Protein AF-A0A7S4GCQ3-F1 (afdb_monomer_lite)

Sequence (125 aa):
FGHLQTEQSNLRNALIKNEKLVSNVFPSAISQRIKMGEYPIADPYPDVAIMFSGLVGFTRLAKQISAQGLVRFLNDLYEQYDALMEARGLQKIKTIGDAYFCVGNCAQPLDNAPLVTVEAAVEMM

Foldseek 3Di:
DVVVVVVVVVVVVVVVVVLVVLVVPDPPVVSVCVVVVDPPDDDDFPPKDKDKDADVCLVVVVVVDDPVVSVVVLVVLVVVLVVLCVVLVWAWPDADVRMTMIMARDPDHHPPRNVSVVVSVVVSD

Organism: NCBI:txid73025

Radius of gyration: 21.0 Å; chains: 1; bounding box: 65×36×42 Å

Secondary structure (DSSP, 8-state):
-HHHHHHHHHHHHHHHHHHHHHHHHS-HHHHHHHHTT--S-----SS-EEEEEE-TTHHHHHHHS-HHHHHHHHHHHHHHHHHHHHHTTPEEEEEETTEEEEEESSSS--TTHHHHHHHHHHHT-

Structure (mmCIF, N/CA/C/O backbone):
data_AF-A0A7S4GCQ3-F1
#
_entry.id   AF-A0A7S4GCQ3-F1
#
loop_
_atom_site.group_PDB
_atom_site.id
_atom_site.type_symbol
_atom_site.label_atom_id
_atom_site.label_alt_id
_atom_site.label_comp_id
_atom_site.label_asym_id
_atom_site.label_entity_id
_atom_site.label_seq_id
_atom_site.pdbx_PDB_ins_code
_atom_site.Cartn_x
_atom_site.Cartn_y
_atom_site.Cartn_z
_atom_site.occupancy
_atom_site.B_iso_or_equiv
_atom_site.auth_seq_id
_atom_site.auth_comp_id
_atom_site.auth_asym_id
_atom_site.auth_atom_id
_atom_site.pdbx_PDB_model_num
ATOM 1 N N . PHE A 1 1 ? 48.222 22.735 4.224 1.00 56.84 1 PHE A N 1
ATOM 2 C CA . PHE A 1 1 ? 48.006 21.292 3.974 1.00 56.84 1 PHE A CA 1
ATOM 3 C C . PHE A 1 1 ? 46.849 20.689 4.779 1.00 56.84 1 PHE A C 1
ATOM 5 O O . PHE A 1 1 ? 46.070 19.964 4.181 1.00 56.84 1 PHE A O 1
ATOM 12 N N . GLY A 1 2 ? 46.654 21.017 6.068 1.00 64.56 2 GLY A N 1
ATOM 13 C CA . GLY A 1 2 ? 45.522 20.480 6.855 1.00 64.56 2 GLY A CA 1
ATOM 14 C C . GLY A 1 2 ? 44.120 20.934 6.411 1.00 64.56 2 GLY A C 1
ATOM 15 O O . GLY A 1 2 ? 43.181 20.154 6.477 1.00 64.56 2 GLY A O 1
ATOM 16 N N . HIS A 1 3 ? 43.970 22.157 5.886 1.00 68.69 3 HIS A N 1
ATOM 17 C CA . HIS A 1 3 ? 42.657 22.689 5.483 1.00 68.69 3 HIS A CA 1
ATOM 18 C C . HIS A 1 3 ? 42.033 21.923 4.298 1.00 68.69 3 HIS A C 1
ATOM 20 O O . HIS A 1 3 ? 40.863 21.565 4.352 1.00 68.69 3 HIS A O 1
ATOM 26 N N . LEU A 1 4 ? 42.847 21.557 3.299 1.00 73.31 4 LEU A N 1
ATOM 27 C CA . LEU A 1 4 ? 42.434 20.743 2.145 1.00 73.31 4 LEU A CA 1
ATOM 28 C C . LEU A 1 4 ? 41.994 19.321 2.541 1.00 73.31 4 LEU A C 1
ATOM 30 O O . LEU A 1 4 ? 41.059 18.783 1.955 1.00 73.31 4 LEU A O 1
ATOM 34 N N . GLN A 1 5 ? 42.631 18.708 3.547 1.00 74.56 5 GLN A N 1
ATOM 35 C CA . GLN A 1 5 ? 42.218 17.391 4.055 1.00 74.56 5 GLN A CA 1
ATOM 36 C C . GLN A 1 5 ? 40.881 17.462 4.799 1.00 74.56 5 GLN A C 1
ATOM 38 O O . GLN A 1 5 ? 40.024 16.596 4.614 1.00 74.56 5 GLN A O 1
ATOM 43 N N . THR A 1 6 ? 40.678 18.508 5.603 1.00 78.44 6 THR A N 1
ATOM 44 C CA . THR A 1 6 ? 39.399 18.758 6.279 1.00 78.44 6 THR A CA 1
ATOM 45 C C . THR A 1 6 ? 38.281 19.012 5.270 1.00 78.44 6 THR A C 1
ATOM 47 O O . THR A 1 6 ? 37.193 18.459 5.409 1.00 78.44 6 THR A O 1
ATOM 50 N N . GLU A 1 7 ? 38.549 19.785 4.220 1.00 80.81 7 GLU A N 1
ATOM 51 C CA . GLU A 1 7 ? 37.577 20.096 3.171 1.00 80.81 7 GLU A CA 1
ATOM 52 C C . GLU A 1 7 ? 37.192 18.853 2.349 1.00 80.81 7 GLU A C 1
ATOM 54 O O . GLU A 1 7 ? 36.004 18.590 2.156 1.00 80.81 7 GLU A O 1
ATOM 59 N N . GLN A 1 8 ? 38.161 18.004 1.978 1.00 81.19 8 GLN A N 1
ATOM 60 C CA . GLN A 1 8 ? 37.868 16.716 1.334 1.00 81.19 8 GLN A CA 1
ATOM 61 C C . GLN A 1 8 ? 37.092 15.753 2.243 1.00 81.19 8 GLN A C 1
ATOM 63 O O . GLN A 1 8 ? 36.181 15.066 1.777 1.00 81.19 8 GLN A O 1
ATOM 68 N N . SER A 1 9 ? 37.412 15.710 3.539 1.00 84.38 9 SER A N 1
ATOM 69 C CA . SER A 1 9 ? 36.674 14.902 4.519 1.00 84.38 9 SER A CA 1
ATOM 70 C C . SER A 1 9 ? 35.225 15.380 4.669 1.00 84.38 9 SER A C 1
ATOM 72 O O . SER A 1 9 ? 34.292 14.575 4.660 1.00 84.38 9 SER A O 1
ATOM 74 N N . ASN A 1 10 ? 35.010 16.697 4.719 1.00 86.62 10 ASN A N 1
ATOM 75 C CA . ASN A 1 10 ? 33.680 17.298 4.807 1.00 86.62 10 ASN A CA 1
ATOM 76 C C . ASN A 1 10 ? 32.841 17.020 3.559 1.00 86.62 10 ASN A C 1
ATOM 78 O O . ASN A 1 10 ? 31.688 16.605 3.691 1.00 86.62 10 ASN A O 1
ATOM 82 N N . LEU A 1 11 ? 33.422 17.178 2.366 1.00 86.06 11 LEU A N 1
ATOM 83 C CA . LEU A 1 11 ? 32.741 16.862 1.112 1.00 86.06 11 LEU A CA 1
ATOM 84 C C . LEU A 1 11 ? 32.363 15.378 1.054 1.00 86.06 11 LEU A C 1
ATOM 86 O O . LEU A 1 11 ? 31.225 15.037 0.742 1.00 86.06 11 LEU A O 1
ATOM 90 N N . ARG A 1 12 ? 33.278 14.487 1.448 1.00 83.62 12 ARG A N 1
ATOM 91 C CA . ARG A 1 12 ? 33.017 13.044 1.511 1.00 83.62 12 ARG A CA 1
ATOM 92 C C . ARG A 1 12 ? 31.889 12.699 2.485 1.00 83.62 12 ARG A C 1
ATOM 94 O O . ARG A 1 12 ? 31.007 11.915 2.147 1.00 83.62 12 ARG A O 1
ATOM 101 N N . ASN A 1 13 ? 31.874 13.307 3.670 1.00 87.06 13 ASN A N 1
ATOM 102 C CA . ASN A 1 13 ? 30.809 13.108 4.654 1.00 87.06 13 ASN A CA 1
ATOM 103 C C . ASN A 1 13 ? 29.458 13.651 4.170 1.00 87.06 13 ASN A C 1
ATOM 105 O O . ASN A 1 13 ? 28.425 13.024 4.414 1.00 87.06 13 ASN A O 1
ATOM 109 N N . ALA A 1 14 ? 29.455 14.793 3.480 1.00 81.00 14 ALA A N 1
ATOM 110 C CA . ALA A 1 14 ? 28.255 15.362 2.879 1.00 81.00 14 ALA A CA 1
ATOM 111 C C . ALA A 1 14 ? 27.690 14.450 1.780 1.00 81.00 14 ALA A C 1
ATOM 113 O O . ALA A 1 14 ? 26.487 14.194 1.771 1.00 81.00 14 ALA A O 1
ATOM 114 N N . LEU A 1 15 ? 28.553 13.889 0.924 1.00 80.81 15 LEU A N 1
ATOM 115 C CA . LEU A 1 15 ? 28.159 12.923 -0.103 1.00 80.81 15 LEU A CA 1
ATOM 116 C C . LEU A 1 15 ? 27.557 11.659 0.518 1.00 80.81 15 LEU A C 1
ATOM 118 O O . LEU A 1 15 ? 26.443 11.295 0.166 1.00 80.81 15 LEU A O 1
ATOM 122 N N . ILE A 1 16 ? 28.212 11.051 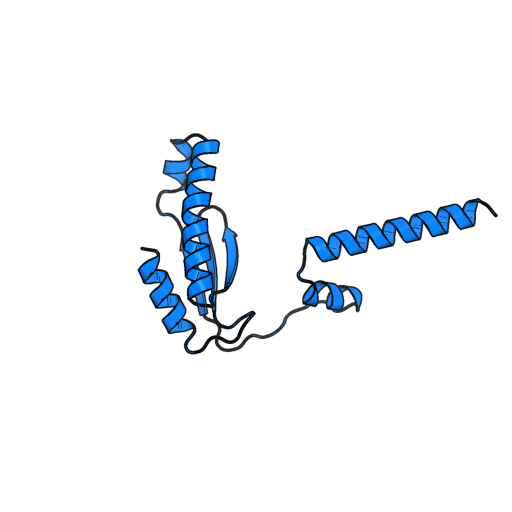1.513 1.00 82.31 16 ILE A N 1
ATOM 123 C CA . ILE A 1 16 ? 27.696 9.847 2.194 1.00 82.31 16 ILE A CA 1
ATOM 124 C C . ILE A 1 16 ? 26.331 10.111 2.842 1.00 82.31 16 ILE A C 1
ATOM 126 O O . ILE A 1 16 ? 25.435 9.267 2.782 1.00 82.31 16 ILE A O 1
ATOM 130 N N . LYS A 1 17 ? 26.154 11.274 3.484 1.00 80.81 17 LYS A N 1
ATOM 131 C CA . LYS A 1 17 ? 24.861 11.657 4.067 1.00 80.81 17 LYS A CA 1
ATOM 132 C C . LYS A 1 17 ? 23.794 11.818 2.990 1.00 80.81 17 LYS A C 1
ATOM 134 O O . LYS A 1 17 ? 22.691 11.315 3.174 1.00 80.81 17 LYS A O 1
ATOM 139 N N . ASN A 1 18 ? 24.122 12.484 1.886 1.00 79.88 18 ASN A N 1
ATOM 140 C CA . ASN A 1 18 ? 23.206 12.657 0.765 1.00 79.88 18 ASN A CA 1
ATOM 141 C C . ASN A 1 18 ? 22.794 11.294 0.180 1.00 79.88 18 ASN A C 1
ATOM 143 O O . ASN A 1 18 ? 21.606 11.005 0.076 1.00 79.88 18 ASN A O 1
ATOM 147 N N . GLU A 1 19 ? 23.757 10.403 -0.070 1.00 79.38 19 GLU A N 1
ATOM 148 C CA . GLU A 1 19 ? 23.482 9.063 -0.588 1.00 79.38 19 GLU A CA 1
ATOM 149 C C . GLU A 1 19 ? 22.566 8.248 0.325 1.00 79.38 19 GLU A C 1
ATOM 151 O O . GLU A 1 19 ? 21.628 7.623 -0.168 1.00 79.38 19 GLU A O 1
ATOM 156 N N . LYS A 1 20 ? 22.807 8.288 1.643 1.00 82.69 20 LYS A N 1
ATOM 157 C CA . LYS A 1 20 ? 21.953 7.616 2.632 1.00 82.69 20 LYS A CA 1
ATOM 158 C C . LYS A 1 20 ? 20.533 8.172 2.647 1.00 82.69 20 LYS A C 1
ATOM 160 O O . LYS A 1 20 ? 19.584 7.415 2.807 1.00 82.69 20 LYS A O 1
ATOM 165 N N . LEU A 1 21 ? 20.374 9.486 2.496 1.00 81.12 21 LEU A N 1
ATOM 166 C CA . LEU A 1 21 ? 19.049 10.105 2.468 1.00 81.12 21 LEU A CA 1
ATOM 167 C C . LEU A 1 21 ? 18.266 9.656 1.233 1.00 81.12 21 LEU A C 1
ATOM 169 O O . LEU A 1 21 ? 17.118 9.242 1.362 1.00 81.12 21 LEU A O 1
ATOM 173 N N . VAL A 1 22 ? 18.900 9.663 0.059 1.00 78.06 22 VAL A N 1
ATOM 174 C CA . VAL A 1 22 ? 18.252 9.240 -1.191 1.00 78.06 22 VAL A CA 1
ATOM 175 C C . VAL A 1 22 ? 17.843 7.763 -1.142 1.00 78.06 22 VAL A C 1
ATOM 177 O O . VAL A 1 22 ? 16.746 7.428 -1.587 1.00 78.06 22 VAL A O 1
ATOM 180 N N . SER A 1 23 ? 18.672 6.884 -0.569 1.00 77.69 23 SER A N 1
ATOM 181 C CA . SER A 1 23 ? 18.342 5.456 -0.432 1.00 77.69 23 SER A CA 1
ATOM 182 C C . SER A 1 23 ? 17.279 5.156 0.627 1.00 77.69 23 SER A C 1
ATOM 184 O O . SER A 1 23 ? 16.647 4.110 0.566 1.00 77.69 23 SER A O 1
ATOM 186 N N . ASN A 1 24 ? 17.097 6.037 1.615 1.00 78.75 24 ASN A N 1
ATOM 187 C CA . ASN A 1 24 ? 16.101 5.839 2.673 1.00 78.75 24 ASN A CA 1
ATOM 188 C C . ASN A 1 24 ? 14.692 6.277 2.252 1.00 78.75 24 ASN A C 1
ATOM 190 O O . ASN A 1 24 ? 13.719 5.868 2.878 1.00 78.75 24 ASN A O 1
ATOM 194 N N . VAL A 1 25 ? 14.584 7.138 1.239 1.00 84.06 25 VAL A N 1
ATOM 195 C CA . VAL A 1 25 ? 13.300 7.690 0.778 1.00 84.06 25 VAL A CA 1
ATOM 196 C C . VAL A 1 25 ? 12.773 6.947 -0.446 1.00 84.06 25 VAL A C 1
ATOM 198 O O . VAL A 1 25 ? 11.563 6.792 -0.589 1.00 84.06 25 VAL A O 1
ATOM 201 N N . PHE A 1 26 ? 1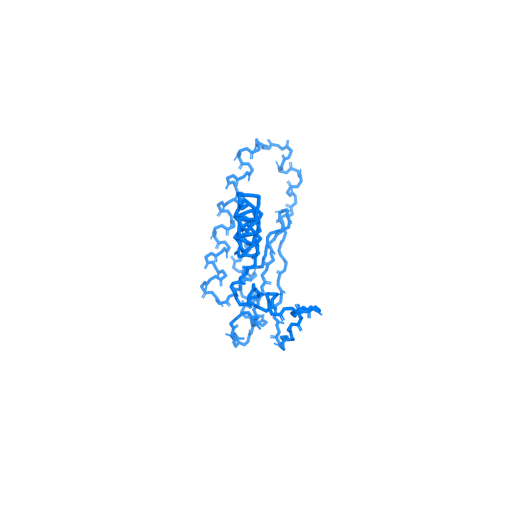3.664 6.485 -1.325 1.00 83.44 26 PHE A N 1
ATOM 202 C CA . PHE A 1 26 ? 13.285 5.873 -2.594 1.00 83.44 26 PHE A CA 1
ATOM 203 C C . PHE A 1 26 ? 13.765 4.422 -2.697 1.00 83.44 26 PHE A C 1
ATOM 205 O O . PHE A 1 26 ? 14.832 4.093 -2.178 1.00 83.44 26 PHE A O 1
ATOM 212 N N . PRO A 1 27 ? 13.030 3.560 -3.426 1.00 83.69 27 PRO A N 1
ATOM 213 C CA . PRO A 1 27 ? 13.537 2.254 -3.826 1.00 83.69 27 PRO A CA 1
ATOM 214 C C . PRO A 1 27 ? 14.857 2.381 -4.591 1.00 83.69 27 PRO A C 1
ATOM 216 O O . PRO A 1 27 ? 15.059 3.339 -5.342 1.00 83.69 27 PRO A O 1
ATOM 219 N N . SER A 1 28 ? 15.723 1.374 -4.471 1.00 85.31 28 SER A N 1
ATOM 220 C CA . SER A 1 28 ? 17.063 1.362 -5.077 1.00 85.31 28 SER A CA 1
ATOM 221 C C . SER A 1 28 ? 17.063 1.676 -6.579 1.00 85.31 28 SER A C 1
ATOM 223 O O . SER A 1 28 ? 17.914 2.439 -7.038 1.00 85.31 28 SER A O 1
ATOM 225 N N . ALA A 1 29 ? 16.082 1.153 -7.322 1.00 85.62 29 ALA A N 1
ATOM 226 C CA . ALA A 1 29 ? 15.907 1.401 -8.753 1.00 85.62 29 ALA A CA 1
ATOM 227 C C . ALA A 1 29 ? 15.715 2.896 -9.079 1.00 85.62 29 ALA A C 1
ATOM 229 O O . ALA A 1 29 ? 16.293 3.410 -10.034 1.00 85.62 29 ALA A O 1
ATOM 230 N N . ILE A 1 30 ? 14.959 3.618 -8.248 1.00 89.19 30 ILE A N 1
ATOM 231 C CA . ILE A 1 30 ? 14.729 5.059 -8.401 1.00 89.19 30 ILE A CA 1
ATOM 232 C C . ILE A 1 30 ? 15.938 5.850 -7.890 1.00 89.19 30 ILE A C 1
ATOM 234 O O . ILE A 1 30 ? 16.376 6.796 -8.543 1.00 89.19 30 ILE A O 1
ATOM 238 N N . SER A 1 31 ? 16.545 5.438 -6.770 1.00 89.44 31 SER A N 1
ATOM 239 C CA . SER A 1 31 ? 17.742 6.094 -6.227 1.00 89.44 31 SER A CA 1
ATOM 240 C C . SER A 1 31 ? 18.902 6.126 -7.228 1.00 89.44 31 SER A C 1
ATOM 242 O O . SER A 1 31 ? 19.609 7.129 -7.305 1.00 89.44 31 SER A O 1
ATOM 244 N N . GLN A 1 32 ? 19.113 5.052 -7.996 1.00 88.62 32 GLN A N 1
ATOM 245 C CA . GLN A 1 32 ? 20.161 4.999 -9.022 1.00 88.62 32 GLN A CA 1
ATOM 246 C C . GLN A 1 32 ? 19.908 5.998 -10.155 1.00 88.62 32 GLN A C 1
ATOM 248 O O . GLN A 1 32 ? 20.817 6.737 -10.525 1.00 88.62 32 GLN A O 1
ATOM 253 N N . ARG A 1 33 ? 18.670 6.075 -10.647 1.00 91.00 33 ARG A N 1
ATOM 254 C CA . ARG A 1 33 ? 18.263 7.004 -11.711 1.00 91.00 33 ARG A CA 1
ATOM 255 C C . ARG A 1 33 ? 18.414 8.466 -11.290 1.00 91.00 33 ARG A C 1
ATOM 257 O O . ARG A 1 33 ? 19.014 9.256 -12.015 1.00 91.00 33 ARG A O 1
ATOM 264 N N . ILE A 1 34 ? 18.014 8.798 -10.059 1.00 88.94 34 ILE A N 1
ATOM 265 C CA . ILE A 1 34 ? 18.236 10.135 -9.476 1.00 88.94 34 ILE A CA 1
ATOM 266 C C . ILE A 1 34 ? 19.734 10.466 -9.434 1.00 88.94 34 ILE A C 1
ATOM 268 O O . ILE A 1 34 ? 20.138 11.560 -9.822 1.00 88.94 34 ILE A O 1
ATOM 272 N N . LYS A 1 35 ? 20.581 9.523 -8.995 1.00 85.75 35 LYS A N 1
ATOM 273 C CA . LYS A 1 35 ? 22.043 9.718 -8.956 1.00 85.75 35 LYS A CA 1
ATOM 274 C C . LYS A 1 35 ? 22.655 9.924 -10.345 1.00 85.75 35 LYS A C 1
ATOM 276 O O . LYS A 1 35 ? 23.672 10.602 -10.453 1.00 85.75 35 LYS A O 1
ATOM 281 N N . MET A 1 36 ? 22.044 9.367 -11.389 1.00 89.44 36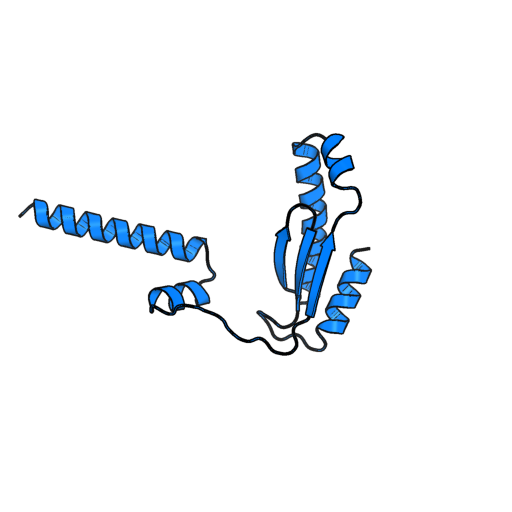 MET A N 1
ATOM 282 C CA . MET A 1 36 ? 22.443 9.574 -12.786 1.00 89.44 36 MET A CA 1
ATOM 283 C C . MET A 1 36 ? 21.950 10.912 -13.365 1.00 89.44 36 MET A C 1
ATOM 285 O O . MET A 1 36 ? 22.271 11.230 -14.506 1.00 89.44 36 MET A O 1
ATOM 289 N N . GLY A 1 37 ? 21.218 11.715 -12.585 1.00 89.81 37 GLY A N 1
ATOM 290 C CA . GLY A 1 37 ? 20.702 13.020 -13.002 1.00 89.81 37 GLY A CA 1
ATOM 291 C C . GLY A 1 37 ? 19.361 12.959 -13.733 1.00 89.81 37 GLY A C 1
ATOM 292 O O . GLY A 1 37 ? 18.955 13.953 -14.331 1.00 89.81 37 GLY A O 1
ATOM 293 N N . GLU A 1 38 ? 18.665 11.820 -13.699 1.00 92.50 38 GLU A N 1
ATOM 294 C CA . GLU A 1 38 ? 17.363 11.682 -14.343 1.00 92.50 38 GLU A CA 1
ATOM 295 C C . GLU A 1 38 ? 16.276 12.438 -13.565 1.00 92.50 38 GLU A C 1
ATOM 297 O O . GLU A 1 38 ? 16.022 12.159 -12.389 1.00 92.50 38 GLU A O 1
ATOM 302 N N . TYR A 1 39 ? 15.629 13.403 -14.226 1.00 86.31 39 TYR A N 1
ATOM 303 C CA . TYR A 1 39 ? 14.523 14.173 -13.664 1.00 86.31 39 TYR A CA 1
ATOM 304 C C . TYR A 1 39 ? 13.677 14.831 -14.778 1.00 86.31 39 TYR A C 1
ATOM 306 O O . TYR A 1 39 ? 14.253 15.508 -15.633 1.00 86.31 39 TYR A O 1
ATOM 314 N N . PRO A 1 40 ? 12.332 14.713 -14.773 1.00 87.38 40 PRO A N 1
ATOM 315 C CA . PRO A 1 40 ? 11.517 13.922 -13.849 1.00 87.38 40 PRO A CA 1
ATOM 316 C C . PRO A 1 40 ? 11.572 12.419 -14.169 1.00 87.38 40 PRO A C 1
ATOM 318 O O . PRO A 1 40 ? 11.673 12.029 -15.328 1.00 87.38 40 PRO A O 1
ATOM 321 N N . ILE A 1 41 ? 11.452 11.578 -13.139 1.00 89.31 41 ILE A N 1
ATOM 322 C CA . ILE A 1 41 ? 11.297 10.125 -13.298 1.00 89.31 41 ILE A CA 1
ATOM 323 C C . ILE A 1 41 ? 9.801 9.816 -13.349 1.00 89.31 41 ILE A C 1
ATOM 325 O O . ILE A 1 41 ? 9.104 9.964 -12.344 1.00 89.31 41 ILE A O 1
ATOM 329 N N . ALA A 1 42 ? 9.311 9.424 -14.522 1.00 89.75 42 ALA A N 1
ATOM 330 C CA . ALA A 1 42 ? 7.909 9.097 -14.752 1.00 89.75 42 ALA A CA 1
ATOM 331 C C . ALA A 1 42 ? 7.803 7.937 -15.748 1.00 89.75 42 ALA A C 1
ATOM 333 O O . ALA A 1 42 ? 7.831 8.144 -16.960 1.00 89.75 42 ALA A O 1
ATOM 334 N N . ASP A 1 43 ? 7.689 6.719 -15.223 1.00 88.06 43 ASP A N 1
ATOM 335 C CA . ASP A 1 43 ? 7.531 5.525 -16.050 1.00 88.06 43 ASP A CA 1
ATOM 336 C C . ASP A 1 43 ? 6.049 5.288 -16.374 1.00 88.06 43 ASP A C 1
ATOM 338 O O . ASP A 1 43 ? 5.206 5.363 -15.471 1.00 88.06 43 ASP A O 1
ATOM 342 N N . PRO A 1 44 ? 5.702 5.000 -17.640 1.00 90.12 44 PRO A N 1
ATOM 343 C CA . PRO A 1 44 ? 4.352 4.604 -18.000 1.00 90.12 44 PRO A CA 1
ATOM 344 C C . PRO A 1 44 ? 4.099 3.144 -17.608 1.00 90.12 44 PRO A C 1
ATOM 346 O O . PRO A 1 44 ? 4.913 2.267 -17.892 1.00 90.12 44 PRO A O 1
ATOM 349 N N . TYR A 1 45 ? 2.927 2.883 -17.032 1.00 90.75 45 TYR A N 1
ATOM 350 C CA . TYR A 1 45 ? 2.438 1.534 -16.751 1.00 90.75 45 TYR A CA 1
ATOM 351 C C . TYR A 1 45 ? 1.090 1.343 -17.461 1.00 90.75 45 TYR A C 1
ATOM 353 O O . TYR A 1 45 ? 0.133 2.047 -17.121 1.00 90.75 45 TYR A O 1
ATOM 361 N N . PRO A 1 46 ? 0.999 0.467 -18.478 1.00 90.12 46 PRO A N 1
ATOM 362 C CA . PRO A 1 46 ? -0.272 0.149 -19.119 1.00 90.12 46 PRO A CA 1
ATOM 363 C C . PRO A 1 46 ? -1.130 -0.742 -18.212 1.00 90.12 46 PRO A C 1
ATOM 365 O O . PRO A 1 46 ? -0.606 -1.514 -17.414 1.00 90.12 46 PRO A O 1
ATOM 368 N N . ASP A 1 47 ? -2.453 -0.647 -18.356 1.00 92.94 47 ASP A N 1
ATOM 369 C CA . ASP A 1 47 ? -3.417 -1.601 -17.784 1.00 92.94 47 ASP A CA 1
ATOM 370 C C . ASP A 1 47 ? -3.295 -1.823 -16.263 1.00 92.94 47 ASP A C 1
ATOM 372 O O . ASP A 1 47 ? -3.388 -2.945 -15.762 1.00 92.94 47 ASP A O 1
ATOM 376 N N . VAL A 1 48 ? -3.08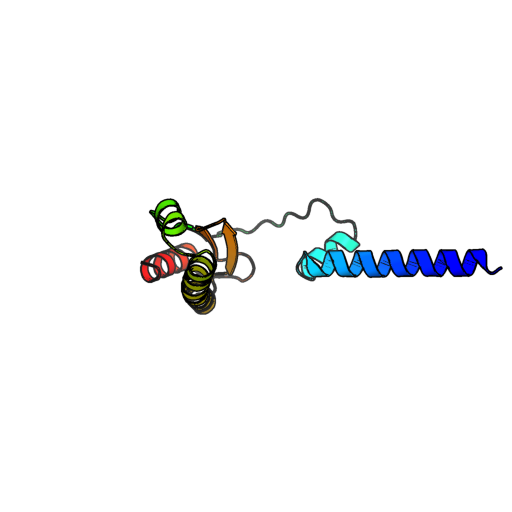5 -0.739 -15.512 1.00 96.31 48 VAL A N 1
ATOM 377 C CA . VAL A 1 48 ? -3.079 -0.762 -14.041 1.00 96.31 48 VAL A CA 1
ATOM 378 C C . VAL A 1 48 ? -4.497 -0.763 -13.469 1.00 96.31 48 VAL A C 1
ATOM 380 O O . VAL A 1 48 ? -5.403 -0.127 -14.009 1.00 96.31 48 VAL A O 1
ATOM 383 N N . ALA A 1 49 ? -4.680 -1.407 -12.317 1.00 97.19 49 ALA A N 1
ATOM 384 C CA . ALA A 1 49 ? -5.917 -1.332 -11.539 1.00 97.19 49 ALA A CA 1
ATOM 385 C C . ALA A 1 49 ? -5.638 -0.700 -10.175 1.00 97.19 49 ALA A C 1
ATOM 387 O O . ALA A 1 49 ? -4.761 -1.164 -9.459 1.00 97.19 49 ALA A O 1
ATOM 388 N N . ILE A 1 50 ? -6.372 0.349 -9.805 1.00 96.12 50 ILE A N 1
ATOM 389 C CA . ILE A 1 50 ? -6.167 1.092 -8.554 1.00 96.12 50 ILE A CA 1
ATOM 390 C C . ILE A 1 50 ? -7.385 0.925 -7.648 1.00 96.12 50 ILE A C 1
ATOM 392 O O . ILE A 1 50 ? -8.517 1.053 -8.113 1.00 96.12 50 ILE A O 1
ATOM 396 N N . MET A 1 51 ? -7.149 0.727 -6.350 1.00 96.12 51 MET A N 1
ATOM 397 C CA . MET A 1 51 ? -8.197 0.734 -5.332 1.00 96.12 51 MET A CA 1
ATOM 398 C C . MET A 1 51 ? -7.869 1.709 -4.206 1.00 96.12 51 MET A C 1
ATOM 400 O O . MET A 1 51 ? -6.765 1.718 -3.658 1.00 96.12 51 MET A O 1
ATOM 404 N N . PHE A 1 52 ? -8.884 2.491 -3.841 1.00 94.75 52 PHE A N 1
ATOM 405 C CA . PHE A 1 52 ? -8.924 3.287 -2.623 1.00 94.75 52 PHE A CA 1
ATOM 406 C C . PHE A 1 52 ? -10.034 2.744 -1.725 1.00 94.75 52 PHE A C 1
ATOM 408 O O . PHE A 1 52 ? -11.182 2.651 -2.154 1.00 94.75 52 PHE A O 1
ATOM 415 N N . SER A 1 53 ? -9.697 2.416 -0.482 1.00 92.50 53 SER A N 1
ATOM 416 C CA . SER A 1 53 ? -10.659 2.063 0.566 1.00 92.50 53 SER A CA 1
ATOM 417 C C . SER A 1 53 ? -10.519 3.051 1.714 1.00 92.50 53 SER A C 1
ATOM 419 O O . SER A 1 53 ? -9.411 3.495 1.984 1.00 92.50 53 SER A O 1
ATOM 421 N N . GLY A 1 54 ? -11.614 3.432 2.366 1.00 92.56 54 GLY A N 1
ATOM 422 C CA . GLY A 1 54 ? -11.611 4.373 3.487 1.00 92.56 54 GLY A CA 1
ATOM 423 C C . GLY A 1 54 ? -12.586 3.941 4.571 1.00 92.56 54 GLY A C 1
ATOM 424 O O . GLY A 1 54 ? -13.596 3.294 4.287 1.00 92.56 54 GLY A O 1
ATOM 425 N N . LEU A 1 55 ? -12.293 4.301 5.819 1.00 91.31 55 LEU A N 1
ATOM 426 C CA . LEU A 1 55 ? -13.086 3.872 6.964 1.00 91.31 55 LEU A CA 1
ATOM 427 C C . LEU A 1 55 ? -14.217 4.859 7.249 1.00 91.31 55 LEU A C 1
ATOM 429 O O . LEU A 1 55 ? -14.050 5.923 7.852 1.00 91.31 55 LEU A O 1
ATOM 433 N N . VAL A 1 56 ? -15.432 4.469 6.867 1.00 92.44 56 VAL A N 1
ATOM 434 C CA . VAL A 1 56 ? -16.628 5.262 7.161 1.00 92.44 56 VAL A CA 1
ATOM 435 C C . VAL A 1 56 ? -16.756 5.467 8.674 1.00 92.44 56 VAL A C 1
ATOM 437 O O . VAL A 1 56 ? -16.790 4.524 9.459 1.00 92.44 56 VAL A O 1
ATOM 440 N N . GLY A 1 57 ? -16.848 6.729 9.096 1.00 89.94 57 GLY A N 1
ATOM 441 C CA . GLY A 1 57 ? -16.995 7.084 10.509 1.00 89.94 57 GLY A CA 1
ATOM 442 C C . GLY A 1 57 ? -15.687 7.152 11.303 1.00 89.94 57 GLY A C 1
ATOM 443 O O . GLY A 1 57 ? -15.746 7.443 12.501 1.00 89.94 57 GLY A O 1
ATOM 444 N N . PHE A 1 58 ? -14.521 6.991 10.668 1.00 91.25 58 PHE A N 1
ATOM 445 C CA . PHE A 1 58 ? -13.216 7.061 11.332 1.00 91.25 58 PHE A CA 1
ATOM 446 C C . PHE A 1 58 ? -13.032 8.313 12.194 1.00 91.25 58 PHE A C 1
ATOM 448 O O . PHE A 1 58 ? -12.631 8.218 13.350 1.00 91.25 58 PHE A O 1
ATOM 455 N N . THR A 1 59 ? -13.401 9.497 11.693 1.00 90.50 59 THR A N 1
ATOM 456 C CA . THR A 1 59 ? -13.286 10.750 12.460 1.00 90.50 59 THR A CA 1
ATOM 457 C C . THR A 1 59 ? -14.066 10.713 13.776 1.00 90.50 59 THR A C 1
ATOM 459 O O . THR A 1 59 ? -13.657 11.331 14.757 1.00 90.50 59 THR A O 1
ATOM 462 N N . ARG A 1 60 ? -15.205 10.011 13.816 1.00 93.44 60 ARG A N 1
ATOM 463 C CA . ARG A 1 60 ? -15.989 9.839 15.044 1.00 93.44 60 ARG A CA 1
ATOM 464 C C . ARG A 1 60 ? -15.286 8.869 15.986 1.00 93.44 60 ARG A C 1
ATOM 466 O O . ARG A 1 60 ? -15.129 9.199 17.157 1.00 93.44 60 ARG A O 1
ATOM 473 N N . LEU A 1 61 ? -14.838 7.727 15.465 1.00 90.44 61 LEU A N 1
ATOM 474 C CA . LEU A 1 61 ? -14.106 6.717 16.228 1.00 90.44 61 LEU A CA 1
ATOM 475 C C . LEU A 1 61 ? -12.849 7.317 16.873 1.00 90.44 61 LEU A C 1
ATOM 477 O O . LEU A 1 61 ? -12.666 7.213 18.083 1.00 90.44 61 LEU A O 1
ATOM 481 N N . ALA A 1 62 ? -12.045 8.040 16.093 1.00 92.94 62 ALA A N 1
ATOM 482 C CA . ALA A 1 62 ? -10.812 8.686 16.537 1.00 92.94 62 ALA A CA 1
ATOM 483 C C . ALA A 1 62 ? -11.018 9.709 17.669 1.00 92.94 62 ALA A C 1
ATOM 485 O O . ALA A 1 62 ? -10.089 9.970 18.426 1.00 92.94 62 ALA A O 1
ATOM 486 N N . LYS A 1 63 ? -12.226 10.277 17.817 1.00 94.75 63 LYS A N 1
ATOM 487 C CA . LYS A 1 63 ? -12.574 11.172 18.937 1.00 94.75 63 LYS A CA 1
ATOM 488 C C . LYS A 1 63 ? -12.965 10.429 20.217 1.00 94.75 63 LYS A C 1
ATOM 490 O O . LYS A 1 63 ? -12.992 11.047 21.276 1.00 94.75 63 LYS A O 1
ATOM 495 N N . GLN A 1 64 ? -13.329 9.152 20.121 1.00 95.06 64 GLN A N 1
ATOM 496 C CA . GLN A 1 64 ? -13.869 8.360 21.230 1.00 95.06 64 GLN A CA 1
ATOM 497 C C . GLN A 1 64 ? -12.840 7.412 21.848 1.00 95.06 64 GLN A C 1
ATOM 499 O O . GLN A 1 64 ? -12.985 7.038 23.011 1.00 95.06 64 GLN A O 1
ATOM 504 N N . ILE A 1 65 ? -11.811 7.022 21.095 1.00 94.69 65 ILE A N 1
ATOM 505 C CA . ILE A 1 65 ? -10.778 6.095 21.561 1.00 94.69 65 ILE A CA 1
ATOM 506 C C . ILE A 1 65 ? -9.461 6.814 21.850 1.00 94.69 65 ILE A C 1
ATOM 508 O O . ILE A 1 65 ? -9.164 7.869 21.291 1.00 94.69 65 ILE A O 1
ATOM 512 N N . SER A 1 66 ? -8.649 6.236 22.736 1.00 96.50 66 SER A N 1
ATOM 513 C CA . SER A 1 66 ? -7.314 6.767 23.011 1.00 96.50 66 SER A CA 1
ATOM 514 C C . SER A 1 66 ? -6.430 6.675 21.765 1.00 96.50 66 SER A C 1
ATOM 516 O O . SER A 1 66 ? -6.569 5.749 20.965 1.00 96.50 66 SER A O 1
ATOM 518 N N . ALA A 1 67 ? -5.466 7.590 21.625 1.00 94.56 67 ALA A N 1
ATOM 519 C CA . ALA A 1 67 ? -4.537 7.585 20.491 1.00 94.56 67 ALA A CA 1
ATOM 520 C C . ALA A 1 67 ? -3.811 6.236 20.341 1.00 94.56 67 ALA A C 1
ATOM 522 O O . ALA A 1 67 ? -3.667 5.719 19.239 1.00 94.56 67 ALA A O 1
ATOM 523 N N . GLN A 1 68 ? -3.418 5.622 21.461 1.00 96.19 68 GLN A N 1
ATOM 524 C CA . GLN A 1 68 ? -2.780 4.308 21.453 1.00 96.19 68 GLN A CA 1
ATOM 525 C C . GLN A 1 68 ? -3.735 3.197 20.981 1.00 96.19 68 GLN A C 1
ATOM 527 O O . GLN A 1 68 ? -3.315 2.288 20.273 1.00 96.19 68 GLN A O 1
ATOM 532 N N . GLY A 1 69 ? -5.014 3.263 21.369 1.00 95.50 69 GLY A N 1
ATOM 533 C CA . GLY A 1 69 ? -6.040 2.333 20.896 1.00 95.50 69 GLY A CA 1
ATOM 534 C C . GLY A 1 69 ? -6.307 2.481 19.400 1.00 95.50 69 GLY A C 1
ATOM 535 O O . GLY A 1 69 ? -6.382 1.477 18.703 1.00 95.50 69 GLY A O 1
ATOM 536 N N . LEU A 1 70 ? -6.368 3.720 18.907 1.00 93.94 70 LEU A N 1
ATOM 537 C CA . LEU A 1 70 ? -6.550 4.026 17.488 1.00 93.94 70 LEU A CA 1
ATOM 538 C C . LEU A 1 70 ? -5.413 3.476 16.629 1.00 93.94 70 LEU A C 1
ATOM 540 O O . LEU A 1 70 ? -5.670 2.850 15.607 1.00 93.94 70 LEU A O 1
ATOM 544 N N . VAL A 1 71 ? -4.165 3.687 17.055 1.00 93.50 71 VAL A N 1
ATOM 545 C CA . VAL A 1 71 ? -2.989 3.188 16.330 1.00 93.50 71 VAL A CA 1
ATOM 546 C C . VAL A 1 71 ? -2.973 1.662 16.292 1.00 93.50 71 VAL A C 1
ATOM 548 O O . VAL A 1 71 ? -2.731 1.102 15.231 1.00 93.50 71 VAL A O 1
ATOM 551 N N . ARG A 1 72 ? -3.277 0.985 17.409 1.00 95.12 72 ARG A N 1
ATOM 552 C CA . ARG A 1 72 ? -3.379 -0.485 17.424 1.00 95.12 72 ARG A CA 1
ATOM 553 C C . ARG A 1 72 ? -4.456 -0.990 16.471 1.00 95.12 72 ARG A C 1
ATOM 555 O O . ARG A 1 72 ? -4.160 -1.824 15.634 1.00 95.12 72 ARG A O 1
ATOM 562 N N . PHE A 1 73 ? -5.656 -0.417 16.540 1.00 93.44 73 PHE A N 1
ATOM 563 C CA . PHE A 1 73 ? -6.756 -0.780 15.647 1.00 93.44 73 PHE A CA 1
ATOM 564 C C . PHE A 1 73 ? -6.379 -0.640 14.163 1.00 93.44 73 PHE A C 1
ATOM 566 O O . PHE A 1 73 ? -6.639 -1.542 13.374 1.00 93.44 73 PHE A O 1
ATOM 573 N N . LEU A 1 74 ? -5.752 0.480 13.784 1.00 93.62 74 LEU A N 1
ATOM 574 C CA . LEU A 1 74 ? -5.312 0.694 12.405 1.00 93.62 74 LEU A CA 1
ATOM 575 C C . LEU A 1 74 ? -4.213 -0.283 11.986 1.00 93.62 74 LEU A C 1
ATOM 577 O O . LEU A 1 74 ? -4.239 -0.752 10.854 1.00 93.62 74 LEU A O 1
ATOM 581 N N . ASN A 1 75 ? -3.265 -0.587 12.874 1.00 94.31 75 ASN A N 1
ATOM 582 C CA . ASN A 1 75 ? -2.222 -1.567 12.586 1.00 94.31 75 ASN A CA 1
ATOM 583 C C . ASN A 1 75 ? -2.827 -2.953 12.353 1.00 94.31 75 ASN A C 1
ATOM 585 O O . ASN A 1 75 ? -2.580 -3.527 11.301 1.00 94.31 75 ASN A O 1
ATOM 589 N N . ASP A 1 76 ? -3.677 -3.434 13.262 1.00 95.06 76 ASP A N 1
ATOM 590 C CA . ASP A 1 76 ? -4.298 -4.759 13.153 1.00 95.06 76 ASP A CA 1
ATOM 591 C C . ASP A 1 76 ? -5.128 -4.889 11.863 1.00 95.06 76 ASP A C 1
ATOM 593 O O . ASP A 1 76 ? -5.135 -5.933 11.207 1.00 95.06 76 ASP A O 1
ATOM 597 N N . LEU A 1 77 ? -5.832 -3.820 11.475 1.00 94.62 77 LEU A N 1
ATOM 598 C CA . LEU A 1 77 ? -6.601 -3.778 10.234 1.00 94.62 77 LEU A CA 1
ATOM 599 C C . LEU A 1 77 ? -5.693 -3.796 8.999 1.00 94.62 77 LEU A C 1
ATOM 601 O O . LEU A 1 77 ? -5.908 -4.569 8.067 1.00 94.62 77 LEU A O 1
ATOM 605 N N . TYR A 1 78 ? -4.685 -2.925 8.968 1.00 95.44 78 TYR A N 1
ATOM 606 C CA . TYR A 1 78 ? -3.815 -2.803 7.807 1.00 95.44 78 TYR A CA 1
ATOM 607 C C . TYR A 1 78 ? -2.861 -3.983 7.655 1.00 95.44 78 TYR A C 1
ATOM 609 O O . TYR A 1 78 ? -2.512 -4.286 6.525 1.00 95.44 78 TYR A O 1
ATOM 617 N N . GLU A 1 79 ? -2.492 -4.684 8.726 1.00 96.00 79 GLU A N 1
ATOM 618 C CA . GLU A 1 79 ? -1.752 -5.948 8.639 1.00 96.00 79 GLU A CA 1
ATOM 619 C C . GLU A 1 79 ? -2.558 -7.019 7.890 1.00 96.00 79 GLU A C 1
ATOM 621 O O . GLU A 1 79 ? -2.014 -7.710 7.028 1.00 96.00 79 GLU A O 1
ATOM 626 N N . GLN A 1 80 ? -3.869 -7.112 8.142 1.00 96.38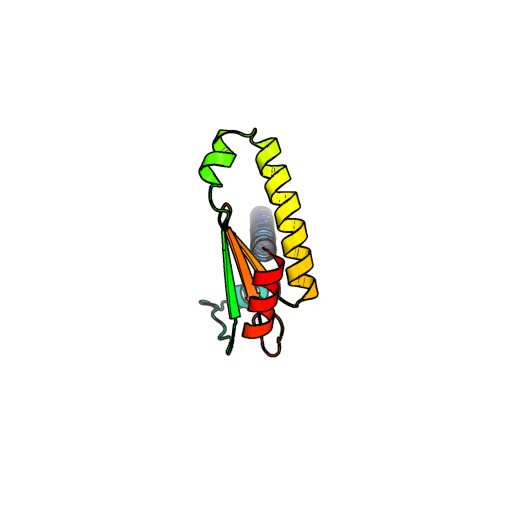 80 GLN A N 1
ATOM 627 C CA . GLN A 1 80 ? -4.753 -8.027 7.410 1.00 96.38 80 GLN A CA 1
ATOM 628 C C . GLN A 1 80 ? -4.884 -7.633 5.937 1.00 96.38 80 GLN A C 1
ATOM 630 O O . GLN A 1 80 ? -4.801 -8.488 5.055 1.00 96.38 80 GLN A O 1
ATOM 635 N N . TYR A 1 81 ? -5.040 -6.337 5.653 1.00 96.81 81 TYR A N 1
ATOM 636 C CA . TYR A 1 81 ? -5.082 -5.850 4.273 1.00 96.81 81 TYR A CA 1
ATOM 637 C C . TYR A 1 81 ? -3.756 -6.080 3.553 1.00 96.81 81 TYR A C 1
ATOM 639 O O . TYR A 1 81 ? -3.767 -6.516 2.409 1.00 96.81 81 TYR A O 1
ATOM 647 N N . ASP A 1 82 ? -2.624 -5.831 4.211 1.00 96.81 82 ASP A N 1
ATOM 648 C CA . ASP A 1 82 ? -1.292 -6.039 3.644 1.00 96.81 82 ASP A CA 1
ATOM 649 C C . ASP A 1 82 ? -1.090 -7.512 3.263 1.00 96.81 82 ASP A C 1
ATOM 651 O O . ASP A 1 82 ? -0.670 -7.790 2.139 1.00 96.81 82 ASP A O 1
ATOM 655 N N . ALA A 1 83 ? -1.479 -8.445 4.139 1.00 97.62 83 ALA A N 1
ATOM 656 C CA . ALA A 1 83 ? -1.426 -9.878 3.854 1.00 97.62 83 ALA A CA 1
ATOM 657 C C . ALA A 1 83 ? -2.329 -10.276 2.671 1.00 97.62 83 ALA A C 1
ATOM 659 O O . ALA A 1 83 ? -1.915 -11.053 1.808 1.00 97.62 83 ALA A O 1
ATOM 660 N N . LEU A 1 84 ? -3.542 -9.717 2.593 1.00 97.50 84 LEU A N 1
ATOM 661 C CA . LEU A 1 84 ? -4.452 -9.944 1.469 1.00 97.50 84 LEU A CA 1
ATOM 662 C C . LEU A 1 84 ? -3.874 -9.404 0.154 1.00 97.50 84 LEU A C 1
ATOM 664 O O . LEU A 1 84 ? -3.904 -10.098 -0.861 1.00 97.50 84 LEU A O 1
ATOM 668 N N . MET A 1 85 ? -3.336 -8.180 0.157 1.00 96.69 85 MET A N 1
ATOM 669 C CA . MET A 1 85 ? -2.732 -7.586 -1.036 1.00 96.69 85 MET A CA 1
ATOM 670 C C . MET A 1 85 ? -1.557 -8.434 -1.529 1.00 96.69 85 MET A C 1
ATOM 672 O O . MET A 1 85 ? -1.496 -8.756 -2.715 1.00 96.69 85 MET A O 1
ATOM 676 N N . GLU A 1 86 ? -0.674 -8.854 -0.619 1.00 95.62 86 GLU A N 1
ATOM 677 C CA . GLU A 1 86 ? 0.467 -9.715 -0.936 1.00 95.62 86 GLU A CA 1
ATOM 678 C C . GLU A 1 86 ? 0.016 -11.051 -1.544 1.00 95.62 86 GLU A C 1
ATOM 680 O O . GLU A 1 86 ? 0.504 -11.439 -2.606 1.00 95.62 86 GLU A O 1
ATOM 685 N N . ALA A 1 87 ? -0.983 -11.710 -0.946 1.00 96.38 87 ALA A N 1
ATOM 686 C CA . ALA A 1 87 ? -1.526 -12.976 -1.445 1.00 96.38 87 ALA A CA 1
ATOM 687 C C . ALA A 1 87 ? -2.148 -12.868 -2.851 1.00 96.38 87 ALA A C 1
ATOM 689 O O . ALA A 1 87 ? -2.206 -13.857 -3.583 1.00 96.38 87 ALA A O 1
ATOM 690 N N . ARG A 1 88 ? -2.610 -11.674 -3.238 1.00 95.62 88 ARG A N 1
ATOM 691 C CA . ARG A 1 88 ? -3.236 -11.394 -4.540 1.00 95.62 88 ARG A CA 1
ATOM 692 C C . ARG A 1 88 ? -2.279 -10.748 -5.550 1.00 95.62 88 ARG A C 1
ATOM 694 O O . ARG A 1 88 ? -2.698 -10.449 -6.664 1.00 95.62 88 ARG A O 1
ATOM 701 N N . GLY A 1 89 ? -1.017 -10.507 -5.189 1.00 95.56 89 GLY A N 1
ATOM 702 C CA . GLY A 1 89 ? -0.057 -9.804 -6.052 1.00 95.56 89 GLY A CA 1
ATOM 703 C C . GLY A 1 89 ? -0.371 -8.314 -6.249 1.00 95.56 89 GLY A C 1
ATOM 704 O O . GLY A 1 89 ? 0.112 -7.693 -7.197 1.00 95.56 89 GLY A O 1
ATOM 705 N N . LEU A 1 90 ? -1.185 -7.730 -5.368 1.00 96.62 90 LEU A N 1
ATOM 706 C CA . LEU A 1 90 ? -1.457 -6.298 -5.328 1.00 96.62 90 LEU A CA 1
ATOM 707 C C . LEU A 1 90 ? -0.387 -5.597 -4.491 1.00 96.62 90 LEU A C 1
ATOM 709 O O . LEU A 1 90 ? 0.074 -6.094 -3.467 1.00 96.62 90 LEU A O 1
ATOM 713 N N . GLN A 1 91 ? -0.009 -4.394 -4.903 1.00 94.94 91 GLN A N 1
ATOM 714 C CA . GLN A 1 91 ? 0.989 -3.601 -4.208 1.00 94.94 91 GLN A CA 1
ATOM 715 C C . GLN A 1 91 ? 0.320 -2.491 -3.401 1.00 94.94 91 GLN A C 1
ATOM 717 O O . GLN A 1 91 ? -0.321 -1.598 -3.959 1.00 94.94 91 GLN A O 1
ATOM 722 N N . LYS A 1 92 ? 0.562 -2.470 -2.090 1.00 95.12 92 LYS A N 1
ATOM 723 C CA . LYS A 1 92 ? 0.292 -1.291 -1.261 1.00 95.12 92 LYS A CA 1
ATOM 724 C C . LYS A 1 92 ? 1.153 -0.116 -1.726 1.00 95.12 92 LYS A C 1
ATOM 726 O O . LYS A 1 92 ? 2.379 -0.206 -1.752 1.00 95.12 92 LYS A O 1
ATOM 731 N N . ILE A 1 93 ? 0.519 1.011 -2.033 1.00 93.88 93 ILE A N 1
ATOM 732 C CA . ILE A 1 93 ? 1.225 2.254 -2.358 1.00 93.88 93 ILE A CA 1
ATOM 733 C C . ILE A 1 93 ? 1.479 3.068 -1.097 1.00 93.88 93 ILE A C 1
ATOM 735 O O . ILE A 1 93 ? 2.610 3.474 -0.837 1.00 93.88 93 ILE A O 1
ATOM 739 N N . LYS A 1 94 ? 0.423 3.347 -0.331 1.00 93.00 94 LYS A N 1
ATOM 740 C CA . LYS A 1 94 ? 0.494 4.061 0.949 1.00 93.00 94 LYS A CA 1
ATOM 741 C C . LYS A 1 94 ? -0.848 4.004 1.668 1.00 93.00 94 LYS A C 1
ATOM 743 O O . LYS A 1 94 ? -1.861 3.612 1.095 1.00 93.00 94 LYS A O 1
ATOM 748 N N . THR A 1 95 ? -0.854 4.486 2.901 1.00 91.62 95 THR A N 1
ATOM 749 C CA . THR A 1 95 ? -2.073 4.911 3.588 1.00 91.62 95 THR A CA 1
ATOM 750 C C . THR A 1 95 ? -2.211 6.431 3.506 1.00 91.62 95 THR A C 1
ATOM 752 O O . THR A 1 95 ? -1.220 7.158 3.384 1.00 91.62 95 THR A O 1
ATOM 755 N N . ILE A 1 96 ? -3.447 6.924 3.533 1.00 87.88 96 ILE A N 1
ATOM 756 C CA . ILE A 1 96 ? -3.768 8.355 3.561 1.00 87.88 96 ILE A CA 1
ATOM 757 C C . ILE A 1 96 ? -4.766 8.563 4.698 1.00 87.88 96 ILE A C 1
ATOM 759 O O . ILE A 1 96 ? -5.974 8.473 4.506 1.00 87.88 96 ILE A O 1
ATOM 763 N N . GLY A 1 97 ? -4.248 8.779 5.908 1.00 86.75 97 GLY A N 1
ATOM 764 C CA . GLY A 1 97 ? -5.074 8.755 7.115 1.00 86.75 97 GLY A CA 1
ATOM 765 C C . GLY A 1 97 ? -5.673 7.364 7.341 1.00 86.75 97 GLY A C 1
ATOM 766 O O . GLY A 1 97 ? -4.942 6.390 7.523 1.00 86.75 97 GLY A O 1
ATOM 767 N N . ASP A 1 98 ? -6.998 7.284 7.317 1.00 89.75 98 ASP A N 1
ATOM 768 C CA . ASP A 1 98 ? -7.790 6.057 7.433 1.00 89.75 98 ASP A CA 1
ATOM 769 C C . ASP A 1 98 ? -8.086 5.376 6.091 1.00 89.75 98 ASP A C 1
ATOM 771 O O . ASP A 1 98 ? -8.793 4.370 6.050 1.00 89.75 98 ASP A O 1
ATOM 775 N N . ALA A 1 99 ? -7.558 5.927 4.997 1.00 92.44 99 ALA A N 1
ATOM 776 C CA . ALA A 1 99 ? -7.664 5.320 3.686 1.00 92.44 99 ALA A CA 1
ATOM 777 C C . ALA A 1 99 ? -6.460 4.428 3.352 1.00 92.44 99 ALA A C 1
ATOM 779 O O . ALA A 1 99 ? -5.308 4.745 3.666 1.00 92.44 99 ALA A O 1
ATOM 780 N N . TYR A 1 100 ? -6.736 3.347 2.631 1.00 95.56 100 TYR A N 1
ATOM 781 C CA . TYR A 1 100 ? -5.783 2.388 2.096 1.00 95.56 100 TYR A CA 1
ATOM 782 C C . TYR A 1 100 ? -5.734 2.499 0.567 1.00 95.56 100 TYR A C 1
ATOM 784 O O . TYR A 1 100 ? -6.778 2.497 -0.085 1.00 95.56 100 TYR A O 1
ATOM 792 N N . PHE A 1 101 ? -4.531 2.605 -0.005 1.00 95.88 101 PHE A N 1
ATOM 793 C CA . PHE A 1 101 ? -4.313 2.727 -1.448 1.00 95.88 101 PHE A CA 1
ATOM 794 C C . PHE A 1 101 ? -3.399 1.602 -1.944 1.00 95.88 101 PHE A C 1
ATOM 796 O O . PHE A 1 101 ? -2.232 1.523 -1.543 1.00 95.88 101 PHE A O 1
ATOM 803 N N . CYS A 1 102 ? -3.915 0.774 -2.856 1.00 96.38 102 CYS A N 1
ATOM 804 C CA . CYS A 1 102 ? -3.141 -0.235 -3.575 1.00 96.38 102 CYS A CA 1
ATOM 805 C C . CYS A 1 102 ? -3.298 -0.143 -5.100 1.00 96.38 102 CYS A C 1
ATOM 807 O O . CYS A 1 102 ? -4.185 0.538 -5.627 1.00 96.38 102 CYS A O 1
ATOM 809 N N . VAL A 1 103 ? -2.399 -0.834 -5.799 1.00 97.00 103 VAL A N 1
ATOM 810 C CA . VAL A 1 103 ? -2.380 -0.951 -7.256 1.00 97.00 103 VAL A CA 1
ATOM 811 C C . VAL A 1 103 ? -2.036 -2.380 -7.687 1.00 97.00 103 VAL A C 1
ATOM 813 O O . VAL A 1 103 ? -1.189 -3.030 -7.078 1.00 97.00 103 VAL A O 1
ATOM 816 N N . GLY A 1 104 ? -2.662 -2.852 -8.759 1.00 97.06 104 GLY A N 1
ATOM 817 C CA . GLY A 1 104 ? -2.283 -4.052 -9.500 1.00 97.06 104 GLY A CA 1
ATOM 818 C C . GLY A 1 104 ? -1.606 -3.699 -10.826 1.00 97.06 104 GLY A C 1
ATOM 819 O O . GLY A 1 104 ? -1.903 -2.657 -11.413 1.00 97.06 104 GLY A O 1
ATOM 820 N N . ASN A 1 105 ? -0.720 -4.582 -11.296 1.00 96.00 105 ASN A N 1
ATOM 821 C CA . ASN A 1 105 ? 0.009 -4.463 -12.568 1.00 96.00 105 ASN A CA 1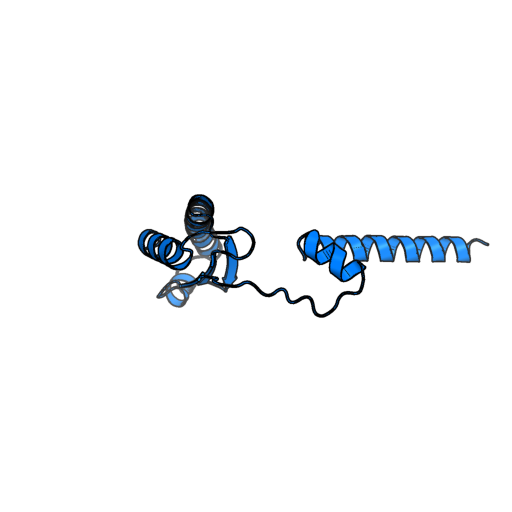
ATOM 822 C C . ASN A 1 105 ? 0.937 -3.230 -12.679 1.00 96.00 105 ASN A C 1
ATOM 824 O O . ASN A 1 105 ? 1.082 -2.642 -13.745 1.00 96.00 105 ASN A O 1
ATOM 828 N N . CYS A 1 106 ? 1.553 -2.813 -11.565 1.00 90.62 106 CYS A N 1
ATOM 829 C CA . CYS A 1 106 ? 2.503 -1.691 -11.527 1.00 90.62 106 CYS A CA 1
ATOM 830 C C . CYS A 1 106 ? 3.947 -2.177 -11.309 1.00 90.62 106 CYS A C 1
ATOM 832 O O . CYS A 1 106 ? 4.704 -2.279 -12.267 1.00 90.62 106 CYS A O 1
ATOM 834 N N . ALA A 1 107 ? 4.344 -2.544 -10.081 1.00 82.62 107 ALA A N 1
ATOM 835 C CA . ALA A 1 107 ? 5.710 -3.037 -9.839 1.00 82.62 107 ALA A CA 1
ATOM 836 C C . ALA A 1 107 ? 5.959 -4.457 -10.358 1.00 82.62 107 ALA A C 1
ATOM 838 O O . ALA A 1 107 ? 7.098 -4.804 -10.671 1.00 82.62 107 ALA A O 1
ATOM 839 N N . GLN A 1 108 ? 4.916 -5.283 -10.408 1.00 85.50 108 GLN A N 1
ATOM 840 C CA . GLN A 1 108 ? 4.978 -6.638 -10.937 1.00 85.50 108 GLN A CA 1
ATOM 841 C C . GLN A 1 108 ? 3.816 -6.853 -11.908 1.00 85.50 108 GLN A C 1
ATOM 843 O O . GLN A 1 108 ? 2.719 -6.348 -11.640 1.00 85.50 108 GLN A O 1
ATOM 848 N N . PRO A 1 109 ? 4.042 -7.580 -13.018 1.00 92.12 109 PRO A N 1
ATOM 849 C CA . PRO A 1 109 ? 2.972 -7.965 -13.925 1.00 92.12 109 PRO A CA 1
ATOM 850 C C . PRO A 1 109 ? 1.867 -8.711 -13.178 1.00 92.12 109 PRO A C 1
ATOM 852 O O . PRO A 1 109 ? 2.154 -9.626 -12.405 1.00 92.12 109 PRO A O 1
ATOM 855 N N . LEU A 1 110 ? 0.617 -8.324 -13.421 1.00 95.25 110 LEU A N 1
ATOM 856 C CA . LEU A 1 110 ? -0.549 -8.986 -12.844 1.00 95.25 110 LEU A CA 1
ATOM 857 C C . LEU A 1 110 ? -1.633 -9.157 -13.905 1.00 95.25 110 LEU A C 1
ATOM 859 O O . LEU A 1 110 ? -2.255 -8.185 -14.340 1.00 95.25 110 LEU A O 1
ATOM 863 N N . ASP A 1 111 ? -1.882 -10.408 -14.281 1.00 95.06 111 ASP A N 1
ATOM 864 C CA . ASP A 1 111 ? -2.941 -10.750 -15.223 1.00 95.06 111 ASP A CA 1
ATOM 865 C C . ASP A 1 111 ? -4.313 -10.421 -14.633 1.00 95.06 111 ASP A C 1
ATOM 867 O O . ASP A 1 111 ? -4.597 -10.698 -13.467 1.00 95.06 111 ASP A O 1
ATOM 871 N N . ASN A 1 112 ? -5.190 -9.841 -15.457 1.00 95.31 112 ASN A N 1
ATOM 872 C CA . ASN A 1 112 ? -6.540 -9.439 -15.055 1.00 95.31 112 ASN A CA 1
ATOM 873 C C . ASN A 1 112 ? -6.570 -8.578 -13.779 1.00 95.31 112 ASN A C 1
ATOM 875 O O . ASN A 1 112 ? -7.485 -8.717 -12.964 1.00 95.31 112 ASN A O 1
ATOM 879 N N . ALA A 1 113 ? -5.612 -7.655 -13.622 1.00 96.75 113 ALA A N 1
ATOM 880 C CA . ALA A 1 113 ? -5.531 -6.763 -12.466 1.00 96.75 113 ALA A CA 1
ATOM 881 C C . ALA A 1 113 ? -6.873 -6.125 -12.044 1.00 96.75 113 ALA A C 1
ATOM 883 O O . ALA A 1 113 ? -7.123 -6.066 -10.842 1.00 96.75 113 ALA A O 1
ATOM 884 N N . PRO A 1 114 ? -7.788 -5.710 -12.952 1.00 97.06 114 PRO A N 1
ATOM 885 C CA . PRO A 1 114 ? -9.107 -5.227 -12.542 1.00 97.06 114 PRO A CA 1
ATOM 886 C C . PRO A 1 114 ? -9.935 -6.252 -11.753 1.00 97.06 114 PRO A C 1
ATOM 888 O O . PRO A 1 114 ? -10.526 -5.895 -10.738 1.00 97.06 114 PRO A O 1
ATOM 891 N N . LEU A 1 115 ? -9.965 -7.518 -12.186 1.00 97.50 115 LEU A N 1
ATOM 892 C CA . LEU A 1 115 ? -10.712 -8.581 -11.507 1.00 97.50 115 LEU A CA 1
ATOM 893 C C . LEU A 1 115 ? -10.100 -8.878 -10.138 1.00 97.50 115 LEU A C 1
ATOM 895 O O . LEU A 1 115 ? -10.815 -8.887 -9.141 1.00 97.50 115 LEU A O 1
ATOM 899 N N . VAL A 1 116 ? -8.777 -9.045 -10.088 1.00 97.50 116 VAL A N 1
ATOM 900 C CA . VAL A 1 116 ? -8.050 -9.330 -8.843 1.00 97.50 116 VAL A CA 1
ATOM 901 C C . VAL A 1 116 ? -8.264 -8.216 -7.814 1.00 97.50 116 VAL A C 1
ATOM 903 O O . VAL A 1 116 ? -8.536 -8.493 -6.647 1.00 97.50 116 VAL A O 1
ATOM 906 N N . THR A 1 117 ? -8.215 -6.955 -8.250 1.00 97.38 117 THR A N 1
ATOM 907 C CA . THR A 1 117 ? -8.483 -5.793 -7.393 1.00 97.38 117 THR A CA 1
ATOM 908 C C . THR A 1 117 ? -9.922 -5.776 -6.872 1.00 97.38 117 THR A C 1
ATOM 910 O O . THR A 1 117 ? -10.136 -5.466 -5.703 1.00 97.38 117 THR A O 1
ATOM 913 N N . VAL A 1 118 ? -10.915 -6.128 -7.697 1.00 97.50 118 VAL A N 1
ATOM 914 C CA . VAL A 1 118 ? -12.320 -6.212 -7.256 1.00 97.50 118 VAL A CA 1
ATOM 915 C C . VAL A 1 118 ? -12.523 -7.347 -6.255 1.00 97.50 118 VAL A C 1
ATOM 917 O O . VAL A 1 118 ? -13.191 -7.147 -5.246 1.00 97.50 118 VAL A O 1
ATOM 920 N N . GLU A 1 119 ? -11.940 -8.520 -6.491 1.00 97.31 119 GLU A N 1
ATOM 921 C CA . GLU A 1 119 ? -12.036 -9.642 -5.554 1.00 97.31 119 GLU A CA 1
ATOM 922 C C . GLU A 1 119 ? -11.402 -9.307 -4.201 1.00 97.31 119 GLU A C 1
ATOM 924 O O . GLU A 1 119 ? -11.993 -9.598 -3.162 1.00 97.31 119 GLU A O 1
ATOM 929 N N . ALA A 1 120 ? -10.250 -8.631 -4.204 1.00 97.06 120 ALA A N 1
ATOM 930 C CA . ALA A 1 120 ? -9.631 -8.137 -2.980 1.00 97.06 120 ALA A CA 1
ATOM 931 C C . ALA A 1 120 ? -10.524 -7.104 -2.271 1.00 97.06 120 ALA A C 1
ATOM 933 O O . ALA A 1 120 ? -10.697 -7.175 -1.059 1.00 97.06 120 ALA A O 1
ATOM 934 N N . ALA A 1 121 ? -11.150 -6.185 -3.015 1.00 96.00 121 ALA A N 1
ATOM 935 C CA . ALA A 1 121 ? -12.084 -5.211 -2.448 1.00 96.00 121 ALA A CA 1
ATOM 936 C C . ALA A 1 121 ? -13.293 -5.879 -1.773 1.00 96.00 121 ALA A C 1
ATOM 938 O O . ALA A 1 121 ? -13.770 -5.389 -0.752 1.00 96.00 121 ALA A O 1
ATOM 939 N N . VAL A 1 122 ? -13.783 -6.989 -2.336 1.00 96.19 122 VAL A N 1
ATOM 940 C CA . VAL A 1 122 ? -14.878 -7.776 -1.753 1.00 96.19 122 VAL A CA 1
ATOM 941 C C . VAL A 1 122 ? -14.447 -8.476 -0.467 1.00 96.19 122 VAL A C 1
ATOM 943 O O . VAL A 1 122 ? -15.221 -8.506 0.479 1.00 96.19 122 VAL A O 1
ATOM 946 N N . GLU A 1 123 ? -13.223 -8.999 -0.410 1.00 95.69 123 GLU A N 1
ATOM 947 C CA . GLU A 1 123 ? -12.686 -9.689 0.772 1.00 95.69 123 GLU A CA 1
ATOM 948 C C . GLU A 1 123 ? -12.296 -8.729 1.913 1.00 95.69 123 GLU A C 1
ATOM 950 O O . GLU A 1 123 ? -12.219 -9.134 3.069 1.00 95.69 123 GLU A O 1
ATOM 955 N N . MET A 1 124 ? -12.089 -7.443 1.610 1.00 92.81 124 MET A N 1
ATOM 956 C CA . MET A 1 124 ? -11.869 -6.396 2.616 1.00 92.81 124 MET A CA 1
ATOM 957 C C . MET A 1 124 ? -13.144 -5.948 3.351 1.00 92.81 124 MET A C 1
ATOM 959 O O . MET A 1 124 ? -13.024 -5.213 4.334 1.00 92.81 124 MET A O 1
ATOM 963 N N . MET A 1 125 ? -14.336 -6.304 2.855 1.00 84.88 125 MET A N 1
ATOM 964 C CA . MET A 1 125 ? -15.635 -5.938 3.448 1.00 84.88 125 MET A CA 1
ATOM 965 C C . MET A 1 125 ? -16.094 -6.954 4.492 1.00 84.88 125 MET A C 1
ATOM 967 O O . MET A 1 125 ? -16.594 -6.493 5.544 1.00 84.88 125 MET A O 1
#

pLDDT: mean 90.2, std 7.26, range [56.84, 97.62]

InterPro domains:
  IPR001054 Adenylyl cyclase class-3/4/guanylyl cyclase [PF00211] (43-125)
  IPR001054 Adenylyl cyclase class-3/4/guanylyl cyclase [PS50125] (49-125)
  IPR001054 Adenylyl cyclase class-3/4/guanylyl cyclase [cd07302] (47-125)
  IPR029787 Nucleotide cyclase [G3DSA:3.30.70.1230] (5-125)
  IPR029787 Nucleotide cyclase [SSF55073] (36-125)
  IPR050401 Cyclic nucleotide synthase [PTHR11920] (11-123)